Protein AF-A0A0E3P122-F1 (afdb_monomer)

Solvent-accessible surface area (backbone atoms only — not comparable to full-atom values): 7208 Å² total; per-residue (Å²): 111,74,73,47,75,48,73,32,89,84,49,54,57,44,76,26,50,63,61,95,61,73,54,90,91,73,24,32,25,78,45,77,47,75,40,33,33,25,43,38,34,28,22,38,43,40,33,53,64,12,32,39,36,41,38,32,27,72,52,10,34,40,35,33,30,39,24,64,80,61,54,65,33,40,33,32,44,35,36,39,70,64,14,35,41,38,36,72,42,49,23,42,29,46,32,58,43,57,67,41,83,82,46,75,49,40,43,30,75,46,29,45,36,36,35,28,46,82,32,77,73,26,54,89,56,70,61,49,75,42,78,41,86,58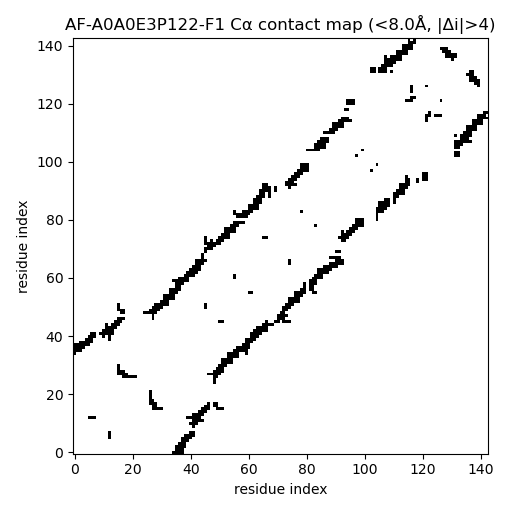,69,9,33,42,35,53,40,80,132

Secondary structure (DSSP, 8-state):
--S-EEEEEEEEEEEE---SSSSTTS---EEEEEEES-EEEEEEEE-TT-EEEEEEETT-EEES-BSTT--S-EEEEEE-TT-EEE--S-EEESEEEES-TT-TTEE-TT-EEEEETTSGGGGGGTT--EE-TTS-EEEEEP-

Mean predicted aligned error: 4.27 Å

Radius of gyration: 14.61 Å; Cα contacts (8 Å, |Δi|>4): 404; chains: 1; bounding box: 36×32×42 Å

Organism: NCBI:txid1434120

Structure (mmCIF, N/CA/C/O backbone):
data_AF-A0A0E3P122-F1
#
_entry.id   AF-A0A0E3P122-F1
#
loop_
_atom_site.group_PDB
_atom_site.id
_atom_site.type_symbol
_atom_site.label_atom_id
_atom_site.label_alt_id
_atom_site.label_comp_id
_atom_site.label_asym_id
_atom_site.label_entity_id
_atom_site.label_seq_id
_atom_site.pdbx_PDB_ins_code
_atom_site.Cartn_x
_atom_site.Cartn_y
_atom_site.Cartn_z
_atom_site.occupancy
_atom_site.B_iso_or_equiv
_atom_site.auth_seq_id
_atom_site.auth_comp_id
_atom_site.auth_asym_id
_atom_site.auth_atom_id
_atom_site.pdbx_PDB_model_num
ATOM 1 N N . MET A 1 1 ? -14.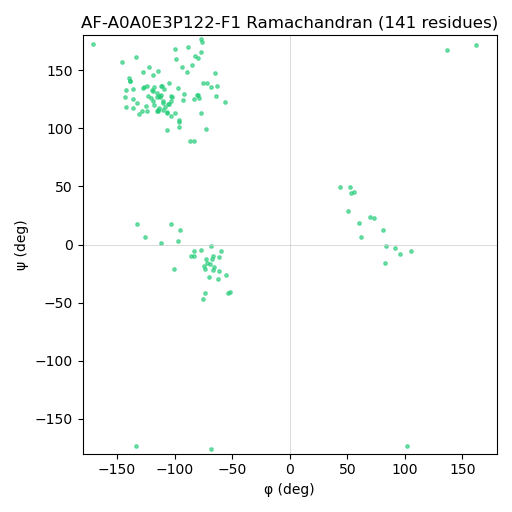131 -0.627 -12.842 1.00 52.44 1 MET A N 1
ATOM 2 C CA . MET A 1 1 ? -15.076 -1.766 -12.796 1.00 52.44 1 MET A CA 1
ATOM 3 C C . MET A 1 1 ? -16.024 -1.465 -11.637 1.00 52.44 1 MET A C 1
ATOM 5 O O . MET A 1 1 ? -15.801 -0.438 -11.011 1.00 52.44 1 MET A O 1
ATOM 9 N N . ASN A 1 2 ? -17.147 -2.160 -11.473 1.00 56.84 2 ASN A N 1
ATOM 10 C CA . ASN A 1 2 ? -18.028 -1.879 -10.336 1.00 56.84 2 ASN A CA 1
ATOM 11 C C . ASN A 1 2 ? -18.600 -3.209 -9.839 1.00 56.84 2 ASN A C 1
ATOM 13 O O . ASN A 1 2 ? -19.260 -3.905 -10.622 1.00 56.84 2 ASN A O 1
ATOM 17 N N . GLY A 1 3 ? -18.310 -3.570 -8.589 1.00 65.31 3 GLY A N 1
ATOM 18 C CA . GLY A 1 3 ? -18.785 -4.794 -7.948 1.00 65.31 3 GLY A CA 1
ATOM 19 C C . GLY A 1 3 ? -18.125 -6.088 -8.437 1.00 65.31 3 GLY A C 1
ATOM 20 O O . GLY A 1 3 ? -18.761 -7.143 -8.357 1.00 65.31 3 GLY A O 1
ATOM 21 N N . ALA A 1 4 ? -16.914 -6.040 -9.006 1.00 78.50 4 ALA A N 1
ATOM 22 C CA . ALA A 1 4 ? -16.198 -7.245 -9.424 1.00 78.50 4 ALA A CA 1
ATOM 23 C C . ALA A 1 4 ? -15.234 -7.780 -8.343 1.00 78.50 4 ALA A C 1
ATOM 25 O O . ALA A 1 4 ? -14.743 -7.077 -7.461 1.00 78.50 4 ALA A O 1
ATOM 26 N N . GLU A 1 5 ? -15.002 -9.093 -8.403 1.00 85.50 5 GLU A N 1
ATOM 27 C CA . GLU A 1 5 ? -13.991 -9.788 -7.611 1.00 85.50 5 GLU A CA 1
ATOM 28 C C . GLU A 1 5 ? -12.878 -10.240 -8.560 1.00 85.50 5 GLU A C 1
ATOM 30 O O . GLU A 1 5 ? -13.099 -11.050 -9.468 1.00 85.50 5 GLU A O 1
ATOM 35 N N . LEU A 1 6 ? -11.678 -9.697 -8.368 1.00 84.00 6 LEU A N 1
ATOM 36 C CA . LEU A 1 6 ? -10.492 -10.015 -9.144 1.00 84.00 6 LEU A CA 1
ATOM 37 C C . LEU A 1 6 ? -9.535 -10.861 -8.306 1.00 84.00 6 LEU A C 1
ATOM 39 O O . LEU A 1 6 ? -8.727 -10.357 -7.528 1.00 84.00 6 LEU A O 1
ATOM 43 N N . ASN A 1 7 ? -9.605 -12.170 -8.535 1.00 82.56 7 ASN A N 1
ATOM 44 C CA . ASN A 1 7 ? -8.719 -13.149 -7.923 1.00 82.56 7 ASN A CA 1
ATOM 45 C C . ASN A 1 7 ? -7.550 -13.492 -8.849 1.00 82.56 7 ASN A C 1
ATOM 47 O O . ASN A 1 7 ? -7.708 -14.256 -9.808 1.00 82.56 7 ASN A O 1
ATOM 51 N N . ALA A 1 8 ? -6.355 -12.981 -8.547 1.00 82.50 8 ALA A N 1
ATOM 52 C CA . ALA A 1 8 ? -5.152 -13.363 -9.269 1.00 82.50 8 ALA A CA 1
ATOM 53 C C . ALA A 1 8 ? -4.725 -14.787 -8.885 1.00 82.50 8 ALA A C 1
ATOM 55 O O . ALA A 1 8 ? -4.063 -15.011 -7.877 1.00 82.50 8 ALA A O 1
ATOM 56 N N . THR A 1 9 ? -5.062 -15.779 -9.716 1.00 79.19 9 THR A N 1
ATOM 57 C CA . THR A 1 9 ? -4.653 -17.182 -9.484 1.00 79.19 9 THR A CA 1
ATOM 58 C C . THR A 1 9 ? -3.129 -17.359 -9.480 1.00 79.19 9 THR A C 1
ATOM 60 O O . THR A 1 9 ? -2.616 -18.311 -8.900 1.00 79.19 9 THR A O 1
ATOM 63 N N . SER A 1 10 ? -2.399 -16.437 -10.113 1.00 84.81 10 SER A N 1
ATOM 64 C CA . SER A 1 10 ? -0.936 -16.354 -10.071 1.00 84.81 10 SER A CA 1
ATOM 65 C C . SER A 1 10 ? -0.382 -15.943 -8.702 1.00 84.81 10 SER A C 1
ATOM 67 O O . SER A 1 10 ? 0.816 -16.085 -8.488 1.00 84.81 10 SER A O 1
ATOM 69 N N . GLY A 1 11 ? -1.214 -15.385 -7.818 1.00 86.19 11 GLY A N 1
ATOM 70 C CA . GLY A 1 11 ? -0.795 -14.670 -6.614 1.00 86.19 11 GLY A CA 1
ATOM 71 C C . GLY A 1 11 ? -0.420 -13.206 -6.866 1.00 86.19 11 GLY A C 1
ATOM 72 O O . GLY A 1 11 ? -0.419 -12.427 -5.927 1.00 86.19 11 GLY A O 1
ATOM 73 N N . ILE A 1 12 ? -0.179 -12.797 -8.118 1.00 89.12 12 ILE A N 1
ATOM 74 C CA . ILE A 1 12 ? 0.197 -11.420 -8.477 1.00 89.12 12 ILE A CA 1
ATOM 75 C C . ILE A 1 12 ? -0.977 -10.719 -9.149 1.00 89.12 12 ILE A C 1
ATOM 77 O O . ILE A 1 12 ? -1.353 -11.075 -10.269 1.00 89.12 12 ILE A O 1
ATOM 81 N N . LEU A 1 13 ? -1.517 -9.703 -8.481 1.00 89.69 13 LEU A N 1
ATOM 82 C CA . LEU A 1 13 ? -2.590 -8.860 -9.000 1.00 89.69 13 LEU A CA 1
ATOM 83 C C . LEU A 1 13 ? -2.069 -7.880 -10.051 1.00 89.69 13 LEU A C 1
ATOM 85 O O . LEU A 1 13 ? -2.667 -7.726 -11.116 1.00 89.69 13 LEU A O 1
ATOM 89 N N . LEU A 1 14 ? -0.954 -7.215 -9.746 1.00 88.44 14 LEU A N 1
ATOM 90 C CA . LEU A 1 14 ? -0.364 -6.197 -10.601 1.00 88.44 14 LEU A CA 1
ATOM 91 C C . LEU A 1 14 ? 1.161 -6.291 -10.568 1.00 88.44 14 LEU A C 1
ATOM 93 O O . LEU A 1 14 ? 1.773 -6.370 -9.506 1.00 88.44 14 LEU A O 1
ATOM 97 N N . SER A 1 15 ? 1.780 -6.251 -11.745 1.00 89.69 15 SER A N 1
ATOM 98 C CA . SER A 1 15 ? 3.231 -6.205 -11.889 1.00 89.69 15 SER A CA 1
ATOM 99 C C . SER A 1 15 ? 3.617 -5.129 -12.892 1.00 89.69 15 SER A C 1
ATOM 101 O O . SER A 1 15 ? 3.173 -5.171 -14.041 1.00 89.69 15 SER A O 1
ATOM 103 N N . ALA A 1 16 ? 4.434 -4.168 -12.462 1.00 87.56 16 ALA A N 1
ATOM 104 C CA . ALA A 1 16 ? 5.109 -3.240 -13.359 1.00 87.56 16 ALA A CA 1
ATOM 105 C C . ALA A 1 16 ? 6.583 -3.636 -13.478 1.00 87.56 16 ALA A C 1
ATOM 107 O O . ALA A 1 16 ? 7.304 -3.704 -12.481 1.00 87.56 16 ALA A O 1
ATOM 108 N N . SER A 1 17 ? 7.005 -3.927 -14.706 1.00 85.38 17 SER A N 1
ATOM 109 C CA . SER A 1 17 ? 8.371 -4.333 -15.021 1.00 85.38 17 SER A CA 1
ATOM 110 C C . SER A 1 17 ? 8.810 -3.806 -16.381 1.00 85.38 17 SER A C 1
ATOM 112 O O . SER A 1 17 ? 7.988 -3.512 -17.254 1.00 85.38 17 SER A O 1
ATOM 114 N N . ALA A 1 18 ? 10.119 -3.693 -16.552 1.00 82.81 18 ALA A N 1
ATOM 115 C CA . ALA A 1 18 ? 10.760 -3.438 -17.820 1.00 82.81 18 ALA A CA 1
ATOM 116 C C . ALA A 1 18 ? 10.781 -4.697 -18.699 1.00 82.81 18 ALA A C 1
ATOM 118 O O . ALA A 1 18 ? 11.079 -5.801 -18.244 1.00 82.81 18 ALA A O 1
ATOM 119 N N . ASP A 1 19 ? 10.531 -4.518 -19.995 1.00 79.56 19 ASP A N 1
ATOM 120 C CA . ASP A 1 19 ? 10.637 -5.574 -21.014 1.00 79.56 19 ASP A CA 1
ATOM 121 C C . ASP A 1 19 ? 11.405 -5.028 -22.236 1.00 79.56 19 ASP A C 1
ATOM 123 O O . ASP A 1 19 ? 11.933 -3.919 -22.233 1.00 79.56 19 ASP A O 1
ATOM 127 N N . ARG A 1 20 ? 11.483 -5.792 -23.322 1.00 80.44 20 ARG A N 1
ATOM 128 C CA . ARG A 1 20 ? 12.257 -5.539 -24.546 1.00 80.44 20 ARG A CA 1
ATOM 129 C C . ARG A 1 20 ? 11.921 -4.253 -25.312 1.00 80.44 20 ARG A C 1
ATOM 131 O O . ARG A 1 20 ? 12.534 -4.005 -26.349 1.00 80.44 20 ARG A O 1
ATOM 138 N N . TRP A 1 21 ? 10.901 -3.509 -24.898 1.00 76.25 21 TRP A N 1
ATOM 139 C CA . TRP A 1 21 ? 10.386 -2.354 -25.626 1.00 76.25 21 TRP A CA 1
ATOM 140 C C . TRP A 1 21 ? 10.867 -1.057 -24.974 1.00 76.25 21 TRP A C 1
ATOM 142 O O . TRP A 1 21 ? 10.601 -0.827 -23.802 1.00 76.25 21 TRP A O 1
ATOM 152 N N . GLY A 1 22 ? 11.533 -0.200 -25.751 1.00 75.50 22 GLY A N 1
ATOM 153 C CA . GLY A 1 22 ? 12.092 1.072 -25.281 1.00 75.50 22 GLY A CA 1
ATOM 154 C C . GLY A 1 22 ? 13.602 1.020 -25.041 1.00 75.50 22 GLY A C 1
ATOM 155 O O . GLY A 1 22 ? 14.267 0.039 -25.379 1.00 75.50 22 GLY A O 1
ATOM 156 N N . ASP A 1 23 ? 14.139 2.100 -24.477 1.00 76.94 23 ASP A N 1
ATOM 157 C CA . ASP A 1 23 ? 15.563 2.217 -24.168 1.00 76.94 23 ASP A CA 1
ATOM 158 C C . ASP A 1 23 ? 15.889 1.490 -22.862 1.00 76.94 23 ASP A C 1
ATOM 160 O O . ASP A 1 23 ? 15.253 1.719 -21.831 1.00 76.94 23 ASP A O 1
ATOM 164 N N . THR A 1 24 ? 16.900 0.619 -22.890 1.00 79.69 24 THR A N 1
ATOM 165 C CA . THR A 1 24 ? 17.356 -0.108 -21.698 1.00 79.69 24 THR A CA 1
ATOM 166 C C . THR A 1 24 ? 17.719 0.868 -20.581 1.00 79.69 24 THR A C 1
ATOM 168 O O . THR A 1 24 ? 18.582 1.726 -20.758 1.00 79.69 24 THR A O 1
ATOM 171 N N . GLY A 1 25 ? 17.074 0.709 -19.424 1.00 75.38 25 GLY A N 1
ATOM 172 C CA . GLY A 1 25 ? 17.255 1.582 -18.260 1.00 75.38 25 GLY A CA 1
ATOM 173 C C . GLY A 1 25 ? 16.219 2.705 -18.143 1.00 75.38 25 GLY A C 1
ATOM 174 O O . GLY A 1 25 ? 16.164 3.345 -17.100 1.00 75.38 25 GLY A O 1
ATOM 175 N N . SER A 1 26 ? 15.374 2.898 -19.161 1.00 79.44 26 SER A N 1
ATOM 176 C CA . SER A 1 26 ? 14.249 3.852 -19.170 1.00 79.44 26 SER A CA 1
ATOM 177 C C . SER A 1 26 ? 12.952 3.214 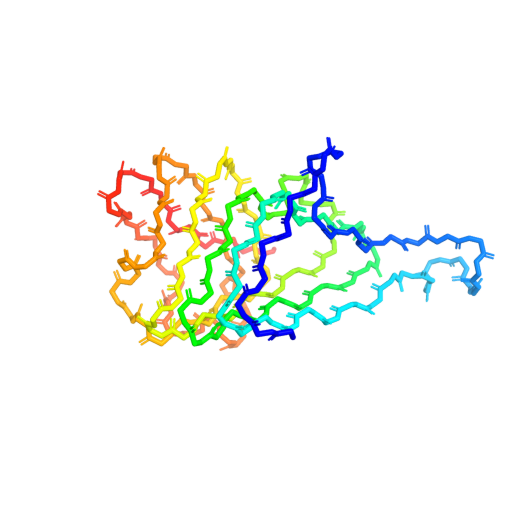-19.688 1.00 79.44 26 SER A C 1
ATOM 179 O O . SER A 1 26 ? 12.023 3.907 -20.097 1.00 79.44 26 SER A O 1
ATOM 181 N N . ASN A 1 27 ? 12.900 1.884 -19.707 1.00 83.38 27 ASN A N 1
ATOM 182 C CA . ASN A 1 27 ? 11.821 1.057 -20.242 1.00 83.38 27 ASN A CA 1
ATOM 183 C C . ASN A 1 27 ? 10.923 0.448 -19.152 1.00 83.38 27 ASN A C 1
ATOM 185 O O . ASN A 1 27 ? 10.217 -0.521 -19.422 1.00 83.38 27 ASN A O 1
ATOM 189 N N . GLY A 1 28 ? 10.970 0.981 -17.929 1.00 86.50 28 GLY A N 1
ATOM 190 C CA . GLY A 1 28 ? 10.108 0.533 -16.840 1.00 86.50 28 GLY A CA 1
ATOM 191 C C . GLY A 1 28 ? 8.632 0.819 -17.106 1.00 86.50 28 GLY A C 1
ATOM 192 O O . GLY A 1 28 ? 8.268 1.801 -17.760 1.00 86.50 28 GLY A O 1
ATOM 193 N N . GLY A 1 29 ? 7.773 -0.056 -16.594 1.00 88.19 29 GLY A N 1
ATOM 194 C CA . GLY A 1 29 ? 6.330 0.105 -16.688 1.00 88.19 29 GLY A CA 1
ATOM 195 C C . GLY A 1 29 ? 5.842 1.235 -15.784 1.00 88.19 29 GLY A C 1
ATOM 196 O O . GLY A 1 29 ? 6.283 1.364 -14.645 1.00 88.19 29 GLY A O 1
ATOM 197 N N . ILE A 1 30 ? 4.901 2.037 -16.276 1.00 91.81 30 ILE A N 1
ATOM 198 C CA . ILE A 1 30 ? 4.160 3.009 -15.465 1.00 91.81 30 ILE A CA 1
ATOM 199 C C . ILE A 1 30 ? 2.705 2.561 -15.465 1.00 91.81 30 ILE A C 1
ATOM 201 O O . ILE A 1 30 ? 2.072 2.539 -16.523 1.00 91.81 30 ILE A O 1
ATOM 205 N N . VAL A 1 31 ? 2.183 2.180 -14.301 1.00 93.94 31 VAL A N 1
ATOM 206 C CA . VAL A 1 31 ? 0.816 1.660 -14.181 1.00 93.94 31 VAL A CA 1
ATOM 207 C C . VAL A 1 31 ? 0.021 2.430 -13.137 1.00 93.94 31 VAL A C 1
ATOM 209 O O . VAL A 1 31 ? 0.489 2.663 -12.026 1.00 93.94 31 VAL A O 1
ATOM 212 N N . THR A 1 32 ? -1.222 2.766 -13.478 1.00 96.12 32 THR A N 1
ATOM 213 C CA . THR A 1 32 ? -2.226 3.254 -12.530 1.00 96.12 32 THR A CA 1
ATOM 214 C C . THR A 1 32 ? -3.393 2.275 -12.494 1.00 96.12 32 THR A C 1
ATOM 216 O O . THR A 1 32 ? -4.030 2.032 -13.518 1.00 96.12 32 THR A O 1
ATOM 219 N N . LEU A 1 33 ? -3.665 1.718 -11.316 1.00 95.62 33 LEU A N 1
ATOM 220 C CA . LEU A 1 33 ? -4.835 0.900 -11.025 1.00 95.62 33 LEU A CA 1
ATOM 221 C C . LEU A 1 33 ? -5.800 1.716 -10.164 1.00 95.62 33 LEU A C 1
ATOM 223 O O . LEU A 1 33 ? -5.491 2.026 -9.017 1.00 95.62 33 LEU A O 1
ATOM 227 N N . THR A 1 34 ? -6.970 2.032 -10.714 1.00 96.75 34 THR A N 1
ATOM 228 C CA . THR A 1 34 ? -8.087 2.625 -9.969 1.00 96.75 34 THR A CA 1
ATOM 229 C C . THR A 1 34 ? -9.196 1.591 -9.853 1.00 96.75 34 THR A C 1
ATOM 231 O O . THR A 1 34 ? -9.673 1.076 -10.870 1.00 96.75 34 THR A O 1
ATOM 234 N N . ALA A 1 35 ? -9.576 1.275 -8.621 1.00 95.31 35 ALA A N 1
ATOM 235 C CA . ALA A 1 35 ? -10.594 0.292 -8.295 1.00 95.31 35 ALA A CA 1
ATOM 236 C C . ALA A 1 35 ? -11.683 0.928 -7.425 1.00 95.31 35 ALA A C 1
ATOM 238 O O . ALA A 1 35 ? -11.387 1.702 -6.516 1.00 95.31 35 ALA A O 1
ATOM 239 N N . GLU A 1 36 ? -12.935 0.612 -7.746 1.00 96.25 36 GLU A N 1
ATOM 240 C CA . GLU A 1 36 ? -14.133 1.191 -7.145 1.00 96.25 36 GLU A CA 1
ATOM 241 C C . GLU A 1 36 ? -15.126 0.063 -6.857 1.00 96.25 36 GLU A C 1
ATOM 243 O O . GLU A 1 36 ? -15.567 -0.591 -7.800 1.00 96.25 36 GLU A O 1
ATOM 248 N N . ASP A 1 37 ? -15.467 -0.160 -5.583 1.00 95.81 37 ASP A N 1
ATOM 249 C CA . ASP A 1 37 ? -16.322 -1.279 -5.146 1.00 95.81 37 ASP A CA 1
ATOM 250 C C . ASP A 1 37 ? -15.816 -2.650 -5.645 1.00 95.81 37 ASP A C 1
ATOM 252 O O . ASP A 1 37 ? -16.568 -3.469 -6.173 1.00 95.81 37 ASP A O 1
ATOM 256 N N . GLU A 1 38 ? -14.504 -2.889 -5.544 1.00 94.38 38 GLU A N 1
ATOM 257 C CA . GLU A 1 38 ? -13.871 -4.131 -6.004 1.00 94.38 38 GLU A CA 1
ATOM 258 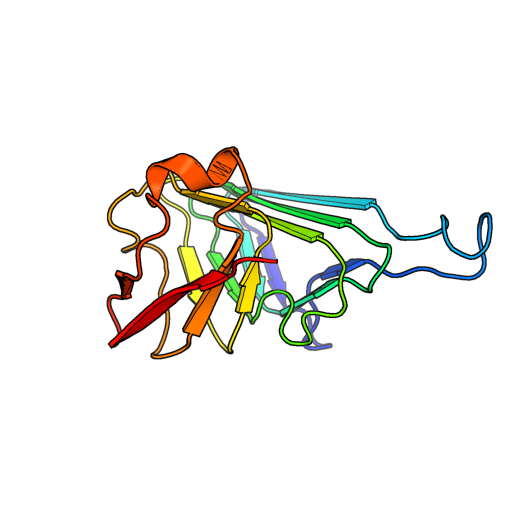C C . GLU A 1 38 ? -13.290 -4.956 -4.848 1.00 94.38 38 GLU A C 1
ATOM 260 O O . GLU A 1 38 ? -12.787 -4.424 -3.857 1.00 94.38 38 GLU A O 1
ATOM 265 N N . LEU A 1 39 ? -13.277 -6.279 -5.010 1.00 96.31 39 LEU A N 1
ATOM 266 C CA . LEU A 1 39 ? -12.493 -7.191 -4.176 1.00 96.31 39 LEU A CA 1
ATOM 267 C C . LEU A 1 39 ? -11.262 -7.642 -4.964 1.00 96.31 39 LEU A C 1
ATOM 269 O O . LEU A 1 39 ? -11.377 -8.360 -5.953 1.00 96.31 39 LEU A O 1
ATOM 273 N N . LEU A 1 40 ? -10.083 -7.196 -4.548 1.00 97.00 40 LEU A N 1
ATOM 274 C CA . LEU A 1 40 ? -8.814 -7.442 -5.220 1.00 97.00 40 LEU A CA 1
ATOM 275 C C . LEU A 1 40 ? -7.959 -8.397 -4.388 1.00 97.00 40 LEU A C 1
ATOM 277 O O . LEU A 1 40 ? -7.625 -8.102 -3.240 1.00 97.00 40 LEU A O 1
ATOM 281 N N . ASN A 1 41 ? -7.551 -9.518 -4.976 1.00 96.88 41 ASN A N 1
ATOM 282 C CA . ASN A 1 41 ? -6.726 -10.517 -4.304 1.00 96.88 41 ASN A CA 1
ATOM 283 C C . ASN A 1 41 ? -5.454 -10.787 -5.106 1.00 96.88 41 ASN A C 1
ATOM 285 O O . ASN A 1 41 ? -5.510 -11.266 -6.242 1.00 96.88 41 ASN A O 1
ATOM 289 N N . GLY A 1 42 ? -4.313 -10.510 -4.481 1.00 96.88 42 GLY A N 1
ATOM 290 C CA . GLY A 1 42 ? -2.981 -10.738 -5.019 1.00 96.88 42 GLY A CA 1
ATOM 291 C C . GLY A 1 42 ? -2.043 -9.564 -4.765 1.00 96.88 42 GLY A C 1
ATOM 292 O O . GLY A 1 42 ? -2.455 -8.463 -4.399 1.00 96.88 42 GLY A O 1
ATOM 293 N N . ASP A 1 43 ? -0.765 -9.816 -5.000 1.00 97.75 43 ASP A N 1
ATOM 294 C CA . ASP A 1 43 ? 0.309 -8.901 -4.652 1.00 97.75 43 ASP A CA 1
ATOM 295 C C . ASP A 1 43 ? 0.532 -7.842 -5.732 1.00 97.75 43 ASP A C 1
ATOM 297 O O . ASP A 1 43 ? 0.256 -8.047 -6.923 1.00 97.75 43 ASP A O 1
ATOM 301 N N . VAL A 1 44 ? 1.076 -6.705 -5.307 1.00 97.19 44 VAL A N 1
ATOM 302 C CA . VAL A 1 44 ? 1.498 -5.614 -6.187 1.00 97.19 44 VAL A CA 1
ATOM 303 C C . VAL A 1 44 ? 3.020 -5.584 -6.218 1.00 97.19 44 VAL A C 1
ATOM 305 O O . VAL A 1 44 ? 3.660 -5.356 -5.195 1.00 97.19 44 VAL A O 1
ATOM 308 N N . THR A 1 45 ? 3.612 -5.792 -7.391 1.00 95.50 45 THR A N 1
ATOM 309 C CA . THR A 1 45 ? 5.071 -5.853 -7.577 1.00 95.50 45 THR A CA 1
ATOM 310 C C . THR A 1 45 ? 5.560 -4.758 -8.518 1.00 95.50 45 THR A C 1
ATOM 312 O O . THR A 1 45 ? 4.872 -4.380 -9.471 1.00 95.50 45 THR A O 1
ATOM 315 N N . CYS A 1 46 ? 6.758 -4.242 -8.251 1.00 93.94 46 CYS A N 1
ATOM 316 C CA . CYS A 1 46 ? 7.383 -3.194 -9.045 1.00 93.94 46 CYS A CA 1
ATOM 317 C C . CYS A 1 46 ? 8.890 -3.442 -9.130 1.00 93.94 46 CYS A C 1
ATOM 31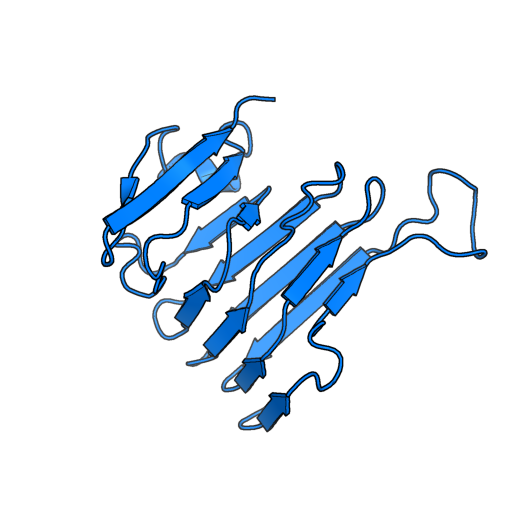9 O O . CYS A 1 46 ? 9.546 -3.606 -8.103 1.00 93.94 46 CYS A O 1
ATOM 321 N N . ASP A 1 47 ? 9.444 -3.473 -10.342 1.00 92.62 47 ASP A N 1
ATOM 322 C CA . ASP A 1 47 ? 10.897 -3.548 -10.515 1.00 92.62 47 ASP A CA 1
ATOM 323 C C . ASP A 1 47 ? 11.586 -2.199 -10.266 1.00 92.62 47 ASP A C 1
ATOM 325 O O . ASP A 1 47 ? 10.941 -1.181 -10.024 1.00 92.62 47 ASP A O 1
ATOM 329 N N . ASN A 1 48 ? 12.915 -2.191 -10.339 1.00 92.50 48 ASN A N 1
ATOM 330 C CA . ASN A 1 48 ? 13.761 -1.068 -9.946 1.00 92.50 48 ASN A CA 1
ATOM 331 C C . ASN A 1 48 ? 13.653 0.198 -10.816 1.00 92.50 48 ASN A C 1
ATOM 333 O O . ASN A 1 48 ? 14.198 1.231 -10.431 1.00 92.50 48 ASN A O 1
ATOM 337 N N . ILE A 1 49 ? 13.012 0.128 -11.986 1.00 90.69 49 ILE A N 1
ATOM 338 C CA . ILE A 1 49 ? 12.860 1.266 -12.909 1.00 90.69 49 ILE A CA 1
ATOM 339 C C . ILE A 1 49 ? 11.401 1.534 -13.292 1.00 90.69 49 ILE A C 1
ATOM 341 O O . ILE A 1 49 ? 11.135 2.385 -14.140 1.00 90.69 49 ILE A O 1
ATOM 345 N N . SER A 1 50 ? 10.461 0.829 -12.666 1.00 94.00 50 SER A N 1
ATOM 346 C CA . SER A 1 50 ? 9.023 0.966 -12.886 1.00 94.00 50 SER A CA 1
ATOM 347 C C . SER A 1 50 ? 8.351 1.814 -11.801 1.00 94.00 50 SER A C 1
ATOM 349 O O . SER A 1 50 ? 8.937 2.125 -10.759 1.00 94.00 50 SER A O 1
ATOM 351 N N . SER A 1 51 ? 7.096 2.196 -12.051 1.00 95.00 51 SER A N 1
ATOM 352 C CA . SER A 1 51 ? 6.235 2.822 -11.049 1.00 95.00 51 SER A CA 1
ATOM 353 C C . SER A 1 51 ? 4.795 2.318 -11.108 1.00 95.00 51 SER A C 1
ATOM 355 O O . SER A 1 51 ? 4.231 2.075 -12.179 1.00 95.00 51 SER A O 1
ATOM 357 N N . VAL A 1 52 ? 4.189 2.184 -9.931 1.00 97.50 52 VAL A N 1
ATOM 358 C CA . VAL A 1 52 ? 2.801 1.758 -9.747 1.00 97.50 52 VAL A CA 1
ATOM 359 C C . VAL A 1 52 ? 2.064 2.759 -8.865 1.00 97.50 52 VAL A C 1
ATOM 361 O O . VAL A 1 52 ? 2.551 3.164 -7.815 1.00 97.50 52 VAL A O 1
ATOM 364 N N . THR A 1 53 ? 0.855 3.135 -9.265 1.00 98.19 53 THR A N 1
ATOM 365 C CA . THR A 1 53 ? -0.104 3.863 -8.428 1.00 98.19 53 THR A CA 1
ATOM 366 C C . THR A 1 53 ? -1.358 3.018 -8.259 1.00 98.19 53 THR A C 1
ATOM 368 O O . THR A 1 53 ? -1.976 2.640 -9.253 1.00 98.19 53 THR A O 1
ATOM 371 N N . VAL A 1 54 ? -1.740 2.730 -7.018 1.00 98.38 54 VAL A N 1
ATOM 372 C CA . VAL A 1 54 ? -2.966 2.007 -6.664 1.00 98.38 54 VAL A CA 1
ATOM 373 C C . VAL A 1 54 ? -3.906 2.960 -5.931 1.00 98.38 54 VAL A C 1
ATOM 375 O O . VAL A 1 54 ? -3.514 3.584 -4.949 1.00 98.38 54 VAL A O 1
ATOM 378 N N . ILE A 1 55 ? -5.142 3.071 -6.411 1.00 98.50 55 ILE A N 1
ATOM 379 C CA . ILE A 1 55 ? -6.189 3.925 -5.845 1.00 98.50 55 ILE A CA 1
ATOM 380 C C . ILE A 1 55 ? -7.392 3.035 -5.527 1.00 98.50 55 ILE A C 1
ATOM 382 O O . ILE A 1 55 ? -7.988 2.464 -6.443 1.00 98.50 55 ILE A O 1
ATOM 386 N N . LEU A 1 56 ? -7.722 2.914 -4.240 1.00 98.50 56 LEU A N 1
ATOM 387 C CA . LEU A 1 56 ? -8.848 2.130 -3.732 1.00 98.50 56 LEU A CA 1
ATOM 388 C C . LEU A 1 56 ? -9.968 3.077 -3.300 1.00 98.50 56 LEU A C 1
ATOM 390 O O . LEU A 1 56 ? -9.756 3.949 -2.455 1.00 98.50 56 LEU A O 1
ATOM 394 N N . GLN A 1 57 ? -11.139 2.915 -3.910 1.00 97.94 57 GLN A N 1
ATOM 395 C CA . GLN A 1 57 ? -12.296 3.779 -3.704 1.00 97.94 57 GLN A CA 1
ATOM 396 C C . GLN A 1 57 ? -13.579 2.975 -3.484 1.00 97.94 57 GLN A C 1
ATOM 398 O O . GLN A 1 57 ? -13.685 1.812 -3.883 1.00 97.94 57 GLN A O 1
ATOM 403 N N . ASN A 1 58 ? -14.588 3.622 -2.911 1.00 96.81 58 ASN A N 1
ATOM 404 C CA . ASN A 1 58 ? -15.964 3.149 -2.806 1.00 96.81 58 ASN A CA 1
ATOM 405 C C . ASN A 1 58 ? -16.071 1.735 -2.208 1.00 96.81 58 ASN A C 1
ATOM 407 O O . ASN A 1 58 ? -16.723 0.871 -2.782 1.00 96.81 58 ASN A O 1
ATOM 411 N N . GLY A 1 59 ? -15.418 1.478 -1.074 1.00 97.06 59 GLY A N 1
ATOM 412 C CA . GLY A 1 59 ? -15.481 0.180 -0.394 1.00 97.06 59 GLY A CA 1
ATOM 413 C C . GLY A 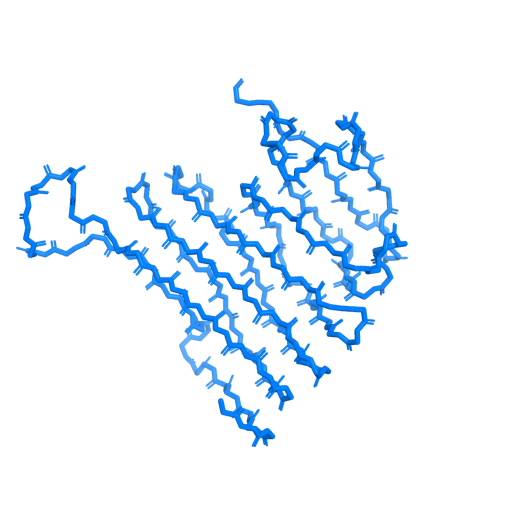1 59 ? -14.565 -0.901 -0.971 1.00 97.06 59 GLY A C 1
ATOM 414 O O . GLY A 1 59 ? -14.706 -2.070 -0.614 1.00 97.06 59 GLY A O 1
ATOM 415 N N . THR A 1 60 ? -13.617 -0.537 -1.840 1.00 98.31 60 THR A N 1
ATOM 416 C CA . THR A 1 60 ? -12.680 -1.499 -2.433 1.00 98.31 60 THR A CA 1
ATOM 417 C C . THR A 1 60 ? -11.803 -2.151 -1.367 1.00 98.31 60 THR A C 1
ATOM 419 O O . THR A 1 60 ? -11.238 -1.475 -0.506 1.00 98.31 60 THR A O 1
ATOM 422 N N . SER A 1 61 ? -11.612 -3.467 -1.460 1.00 98.25 61 SER A N 1
ATOM 423 C CA . SER A 1 61 ? -10.666 -4.198 -0.619 1.00 98.25 61 SER A CA 1
ATOM 424 C C . SER A 1 61 ? -9.514 -4.763 -1.436 1.00 98.25 61 SER A C 1
ATOM 426 O O . SER A 1 61 ? -9.736 -5.494 -2.393 1.00 98.25 61 SER A O 1
ATOM 428 N N . LEU A 1 62 ? -8.282 -4.480 -1.020 1.00 98.62 62 LEU A N 1
ATOM 429 C CA . LEU A 1 62 ? -7.083 -5.163 -1.498 1.00 98.62 62 LEU A CA 1
ATOM 430 C C . LEU A 1 62 ? -6.611 -6.166 -0.447 1.00 98.62 62 LEU A C 1
ATOM 432 O O . LEU A 1 62 ? -6.397 -5.793 0.699 1.00 98.62 62 LEU A O 1
ATOM 436 N N . THR A 1 63 ? -6.403 -7.421 -0.830 1.00 98.62 63 THR A N 1
ATOM 437 C CA . THR A 1 63 ? -5.693 -8.424 -0.030 1.00 98.62 63 THR A CA 1
ATOM 438 C C . THR A 1 63 ? -4.408 -8.823 -0.739 1.00 98.62 63 THR A C 1
ATOM 440 O O . THR A 1 63 ? -4.472 -9.426 -1.810 1.00 98.62 63 THR A O 1
ATOM 443 N N . GLY A 1 64 ? -3.262 -8.518 -0.135 1.00 98.12 64 GLY A N 1
ATOM 444 C CA . GLY A 1 64 ? -1.952 -8.814 -0.714 1.00 98.12 64 GLY A CA 1
ATOM 445 C C . GLY A 1 64 ? -0.822 -8.009 -0.078 1.00 98.12 64 GLY A C 1
ATOM 446 O O . GLY A 1 64 ? -1.063 -7.081 0.705 1.00 98.12 64 GLY A O 1
ATOM 447 N N . VAL A 1 65 ? 0.414 -8.353 -0.435 1.00 98.12 65 VAL A N 1
ATOM 448 C CA . VAL A 1 65 ? 1.607 -7.567 -0.098 1.00 98.12 65 VAL A CA 1
ATOM 449 C C . VAL A 1 65 ? 1.880 -6.537 -1.195 1.00 98.12 65 VAL A C 1
ATOM 451 O O . VAL A 1 65 ? 1.580 -6.756 -2.372 1.00 98.12 65 VAL A O 1
ATOM 454 N N . ILE A 1 66 ? 2.446 -5.388 -0.820 1.00 98.38 66 ILE A N 1
ATOM 455 C CA . ILE A 1 66 ? 2.848 -4.357 -1.778 1.00 98.38 66 ILE A CA 1
ATOM 456 C C . ILE A 1 66 ? 4.366 -4.207 -1.758 1.00 98.38 66 ILE A C 1
ATOM 458 O O . ILE A 1 66 ? 4.945 -3.756 -0.772 1.00 98.38 66 ILE A O 1
ATOM 462 N N . ASN A 1 67 ? 4.990 -4.530 -2.891 1.00 96.94 67 ASN A N 1
ATOM 463 C CA . ASN A 1 67 ? 6.405 -4.313 -3.179 1.00 96.94 67 ASN A CA 1
ATOM 464 C C . ASN A 1 67 ? 7.352 -4.958 -2.151 1.00 96.94 67 ASN A C 1
ATOM 466 O O . ASN A 1 67 ? 8.304 -4.323 -1.706 1.00 96.94 67 ASN A O 1
ATOM 470 N N . GLU A 1 68 ? 7.091 -6.214 -1.777 1.00 96.25 68 GLU A N 1
ATOM 471 C CA . GLU A 1 68 ? 7.849 -6.956 -0.754 1.00 96.25 68 GLU A CA 1
ATOM 472 C C . GLU A 1 68 ? 9.369 -6.944 -0.987 1.00 96.25 68 GLU A C 1
ATOM 474 O O . GLU A 1 68 ? 10.145 -6.743 -0.057 1.00 96.25 68 GLU A O 1
ATOM 479 N N . GLU A 1 69 ? 9.794 -7.092 -2.243 1.00 93.50 69 GLU A N 1
ATOM 480 C CA . GLU A 1 69 ? 11.212 -7.136 -2.621 1.00 93.50 69 GLU A CA 1
ATOM 481 C C . GLU A 1 69 ? 11.918 -5.775 -2.519 1.00 93.50 69 GLU A C 1
ATOM 483 O O . GLU A 1 69 ? 13.147 -5.720 -2.556 1.00 93.50 69 GLU A O 1
ATOM 488 N N . ASN A 1 70 ? 11.161 -4.672 -2.430 1.00 93.19 70 ASN A N 1
ATOM 489 C CA . ASN A 1 70 ? 11.673 -3.301 -2.427 1.00 93.19 70 ASN A CA 1
ATOM 490 C C . ASN A 1 70 ? 12.777 -3.072 -3.478 1.00 93.19 70 ASN A C 1
ATOM 492 O O . ASN A 1 70 ? 13.861 -2.563 -3.180 1.00 93.19 70 ASN A O 1
ATOM 496 N N . ALA A 1 71 ? 12.521 -3.475 -4.724 1.00 88.50 71 ALA A N 1
ATOM 497 C CA . ALA A 1 71 ? 13.556 -3.569 -5.752 1.00 88.50 71 ALA A CA 1
ATOM 498 C C . ALA A 1 71 ? 14.126 -2.208 -6.211 1.00 88.50 71 ALA A C 1
ATOM 500 O O . ALA A 1 71 ? 15.020 -2.181 -7.047 1.00 88.50 71 ALA A O 1
ATOM 501 N N . GLY A 1 72 ? 13.644 -1.079 -5.685 1.00 80.56 72 GLY A N 1
ATOM 502 C CA . GLY A 1 72 ? 14.077 0.279 -6.043 1.00 80.56 72 GLY A CA 1
ATOM 503 C C . GLY A 1 72 ? 13.081 1.058 -6.909 1.00 80.56 72 GLY A C 1
ATOM 504 O O . GLY A 1 72 ? 13.291 2.246 -7.141 1.00 80.56 72 GLY A O 1
ATOM 505 N N . GLY A 1 73 ? 11.996 0.415 -7.354 1.00 87.56 73 GLY A N 1
ATOM 506 C CA . GLY A 1 73 ? 10.861 1.077 -8.000 1.00 87.56 73 GLY A CA 1
ATOM 507 C C . GLY A 1 73 ? 9.968 1.804 -7.007 1.00 87.56 73 GLY A C 1
ATOM 508 O O . GLY A 1 73 ? 10.149 1.704 -5.792 1.00 87.56 73 GLY A O 1
ATOM 509 N N . SER A 1 74 ? 8.973 2.526 -7.517 1.00 92.06 74 SER A N 1
ATOM 510 C CA . SER A 1 74 ? 8.039 3.276 -6.676 1.00 92.06 74 SER A CA 1
ATOM 511 C C . SER A 1 74 ? 6.632 2.694 -6.724 1.00 92.06 74 SER A C 1
ATOM 513 O O . SER A 1 74 ? 6.045 2.518 -7.790 1.00 92.06 74 SER A O 1
ATOM 515 N N . VAL A 1 75 ? 6.056 2.440 -5.548 1.00 97.50 75 VAL A N 1
ATOM 516 C CA . VAL A 1 75 ? 4.632 2.113 -5.421 1.00 97.50 75 VAL A CA 1
ATOM 517 C C . VAL A 1 75 ? 3.949 3.132 -4.520 1.00 97.50 75 VAL A C 1
ATOM 519 O O . VAL A 1 75 ? 4.402 3.382 -3.402 1.00 97.50 75 VAL A O 1
ATOM 522 N N . ALA A 1 76 ? 2.881 3.741 -5.025 1.00 98.19 76 ALA A N 1
ATOM 523 C CA . ALA A 1 76 ? 2.015 4.659 -4.298 1.00 98.19 76 ALA A CA 1
ATOM 524 C C . ALA A 1 76 ? 0.657 4.000 -4.040 1.00 98.19 76 ALA A C 1
ATOM 526 O O . ALA A 1 76 ? 0.072 3.428 -4.962 1.00 98.19 76 ALA A O 1
ATOM 527 N N . LEU A 1 77 ? 0.154 4.109 -2.811 1.00 98.75 77 LEU A N 1
ATOM 528 C CA . LEU A 1 77 ? -1.174 3.643 -2.423 1.00 98.75 77 LEU A CA 1
ATOM 529 C C . LEU A 1 77 ? -2.017 4.821 -1.928 1.00 98.75 77 LEU A C 1
ATOM 531 O O . LEU A 1 77 ? -1.571 5.620 -1.106 1.00 98.75 77 LEU A O 1
ATOM 535 N N . THR A 1 78 ? -3.243 4.921 -2.432 1.00 98.75 78 THR A N 1
ATOM 536 C CA . THR A 1 78 ? -4.275 5.835 -1.935 1.00 98.75 78 THR A CA 1
ATOM 537 C C . THR A 1 78 ? -5.510 5.039 -1.538 1.00 98.75 78 THR A C 1
ATOM 539 O O . THR A 1 78 ? -6.014 4.264 -2.353 1.00 98.75 78 THR A O 1
ATOM 542 N N . LEU A 1 79 ? -5.997 5.245 -0.314 1.00 98.69 79 LEU A N 1
ATOM 543 C CA . LEU A 1 79 ? -7.255 4.688 0.175 1.00 98.69 79 LEU A CA 1
ATOM 544 C C . LEU A 1 79 ? -8.224 5.814 0.527 1.00 98.69 79 LEU A C 1
ATOM 546 O O . LEU A 1 79 ? -7.846 6.785 1.186 1.00 98.69 79 LEU A O 1
ATOM 550 N N . ASP A 1 80 ? -9.481 5.659 0.121 1.00 98.56 80 ASP A N 1
ATOM 551 C CA . ASP A 1 80 ? -10.564 6.374 0.788 1.00 98.56 80 ASP A CA 1
ATOM 552 C C . ASP A 1 80 ? -10.924 5.715 2.130 1.00 98.56 80 ASP A C 1
ATOM 554 O O . ASP A 1 80 ? -10.557 4.572 2.418 1.00 98.56 80 ASP A O 1
ATOM 558 N N . SER A 1 81 ? -11.687 6.436 2.952 1.00 98.31 81 SER A N 1
ATOM 559 C CA . SER A 1 81 ? -12.048 5.989 4.309 1.00 98.31 81 SER A CA 1
ATOM 560 C C . SER A 1 81 ? -12.960 4.753 4.352 1.00 98.31 81 SER A C 1
ATOM 562 O O . SER A 1 81 ? -13.197 4.196 5.424 1.00 98.31 81 SER A O 1
ATOM 564 N N . THR A 1 82 ? -13.499 4.323 3.207 1.00 98.31 82 THR A N 1
ATOM 565 C CA . THR A 1 82 ? -14.384 3.152 3.095 1.00 98.31 82 THR A CA 1
ATOM 566 C C . THR A 1 82 ? -13.666 1.906 2.588 1.00 98.31 82 THR A C 1
ATOM 568 O O . THR A 1 82 ? -14.146 0.791 2.789 1.00 98.31 82 THR A O 1
ATOM 571 N N . SER A 1 83 ? -12.528 2.092 1.927 1.00 98.69 83 SER A N 1
ATOM 572 C CA . SER A 1 83 ? -11.715 1.039 1.333 1.00 98.69 83 SER A CA 1
ATOM 573 C C . SER A 1 83 ? -10.823 0.387 2.383 1.00 98.69 83 SER A C 1
ATOM 575 O O . SER A 1 83 ? -10.637 0.919 3.469 1.00 98.69 83 SER A O 1
ATOM 577 N N . THR A 1 84 ? -10.294 -0.802 2.105 1.00 98.75 84 THR A N 1
ATOM 578 C CA . THR A 1 84 ? -9.497 -1.576 3.071 1.00 98.75 84 THR A CA 1
ATOM 579 C C . THR A 1 84 ? -8.294 -2.216 2.402 1.00 98.75 84 THR A C 1
ATOM 581 O O . THR A 1 84 ? -8.415 -2.794 1.322 1.00 98.75 84 THR A O 1
ATOM 584 N N . TRP A 1 85 ? -7.158 -2.229 3.094 1.00 98.81 85 TRP A N 1
ATOM 585 C CA . TRP A 1 85 ? -6.018 -3.061 2.721 1.00 98.81 85 TRP A CA 1
ATOM 586 C C . TRP A 1 85 ? -5.765 -4.136 3.778 1.00 98.81 85 TRP A C 1
ATOM 588 O O . TRP A 1 85 ? -5.482 -3.844 4.935 1.00 98.81 85 TRP A O 1
ATOM 598 N N . ASN A 1 86 ? -5.899 -5.395 3.375 1.00 98.69 86 ASN A N 1
ATOM 599 C CA . ASN A 1 86 ? -5.584 -6.576 4.160 1.00 98.69 86 ASN A CA 1
ATOM 600 C C . ASN A 1 86 ? -4.175 -7.068 3.810 1.00 98.69 86 ASN A C 1
ATOM 602 O O . ASN A 1 86 ? -3.954 -7.693 2.770 1.00 98.69 86 ASN A O 1
ATOM 606 N N . VAL A 1 87 ? -3.223 -6.749 4.681 1.00 98.69 87 VAL A N 1
ATOM 607 C CA . VAL A 1 87 ? -1.787 -6.928 4.461 1.00 98.69 87 VAL A CA 1
ATOM 608 C C . VAL A 1 87 ? -1.396 -8.378 4.715 1.00 98.69 87 VAL A C 1
ATOM 610 O O . VAL A 1 87 ? -1.696 -8.931 5.772 1.00 98.69 87 VAL A O 1
ATOM 613 N N . THR A 1 88 ? -0.704 -9.003 3.766 1.00 98.56 88 THR A N 1
ATOM 614 C CA . THR A 1 88 ? -0.288 -10.417 3.867 1.00 98.56 88 THR A CA 1
ATOM 615 C C . THR A 1 88 ? 1.221 -10.610 4.013 1.00 98.56 88 THR A C 1
ATOM 617 O O . THR A 1 88 ? 1.682 -11.747 4.093 1.00 98.56 88 THR A O 1
ATOM 620 N N . GLY A 1 89 ? 1.993 -9.522 4.055 1.00 98.50 89 GLY A N 1
ATOM 621 C CA . GLY A 1 89 ? 3.452 -9.551 4.124 1.00 98.50 89 GLY A CA 1
ATOM 622 C C . GLY A 1 89 ? 4.059 -8.172 4.375 1.00 98.50 89 GLY A C 1
ATOM 623 O O . GLY A 1 89 ? 3.368 -7.149 4.347 1.00 98.50 89 GLY A O 1
ATOM 624 N N . THR A 1 90 ? 5.372 -8.136 4.609 1.00 98.56 90 THR A N 1
ATOM 625 C CA . THR A 1 90 ? 6.100 -6.871 4.776 1.00 98.56 90 THR A CA 1
ATOM 626 C C . THR A 1 90 ? 6.051 -6.068 3.481 1.00 98.56 90 THR A C 1
ATOM 628 O O . THR A 1 90 ? 6.398 -6.582 2.424 1.00 98.56 90 THR A O 1
ATOM 631 N N . SER A 1 91 ? 5.627 -4.808 3.559 1.00 98.56 91 SER A N 1
ATOM 632 C CA . SER A 1 91 ? 5.348 -3.985 2.375 1.00 98.56 91 SER A CA 1
ATOM 633 C C . SER A 1 91 ? 6.166 -2.696 2.347 1.00 98.56 91 SER A C 1
ATOM 635 O O . SER A 1 91 ? 6.505 -2.154 3.398 1.00 98.56 91 SER A O 1
ATOM 637 N N . TYR A 1 92 ? 6.437 -2.178 1.148 1.00 98.31 92 TYR A N 1
ATOM 638 C CA . TYR A 1 92 ? 7.251 -0.980 0.929 1.00 98.31 92 TYR A CA 1
ATOM 639 C C . TYR A 1 92 ? 6.549 0.007 -0.007 1.00 98.31 92 TYR A C 1
ATOM 641 O O . TYR A 1 92 ? 6.405 -0.234 -1.206 1.00 98.31 92 TYR A O 1
ATOM 649 N N . LEU A 1 93 ? 6.146 1.153 0.536 1.00 98.06 93 LEU A N 1
ATOM 650 C CA . LEU A 1 93 ? 5.470 2.221 -0.192 1.00 98.06 93 LEU A CA 1
ATOM 651 C C . LEU A 1 93 ? 6.373 3.446 -0.325 1.00 98.06 93 LEU A C 1
ATOM 653 O O . LEU A 1 93 ? 6.991 3.909 0.631 1.00 98.06 93 LEU A O 1
ATOM 657 N N . LYS A 1 94 ? 6.386 4.036 -1.520 1.00 97.06 94 LYS A N 1
ATOM 658 C CA . LYS A 1 94 ? 6.930 5.382 -1.718 1.00 97.06 94 LYS A CA 1
ATOM 659 C C . LYS A 1 94 ? 5.969 6.427 -1.151 1.00 97.06 94 LYS A C 1
ATOM 661 O O . LYS A 1 94 ? 6.392 7.365 -0.490 1.00 97.06 94 LYS A O 1
ATOM 666 N N . SER A 1 95 ? 4.673 6.244 -1.385 1.00 97.00 95 SER A N 1
ATOM 667 C CA . SER A 1 95 ? 3.614 7.168 -0.979 1.00 97.00 95 SER A CA 1
ATOM 668 C C . SER A 1 95 ? 2.441 6.395 -0.381 1.00 97.00 95 SER A C 1
ATOM 670 O O . SER A 1 95 ? 2.013 5.391 -0.954 1.00 97.00 95 SER A O 1
ATOM 672 N N . LEU A 1 96 ? 1.940 6.869 0.759 1.00 98.50 96 LEU A N 1
ATOM 673 C CA . LEU A 1 96 ? 0.717 6.409 1.402 1.00 98.50 96 LEU A CA 1
ATOM 674 C C . LEU A 1 96 ? -0.171 7.622 1.689 1.00 98.50 96 LEU A C 1
ATOM 676 O O . LEU A 1 96 ? 0.172 8.495 2.491 1.00 98.50 96 LEU A O 1
ATOM 680 N N . ILE A 1 97 ? -1.325 7.659 1.033 1.00 98.50 97 ILE A N 1
ATOM 681 C CA . ILE A 1 97 ? -2.393 8.618 1.307 1.00 98.50 97 ILE A CA 1
ATOM 682 C C . ILE A 1 97 ? -3.586 7.826 1.822 1.00 98.50 97 ILE A C 1
ATOM 684 O O . ILE A 1 97 ? -4.033 6.885 1.168 1.00 98.50 97 ILE A O 1
ATOM 688 N N . ASP A 1 98 ? -4.101 8.221 2.977 1.00 98.56 98 ASP A N 1
ATOM 689 C CA . ASP A 1 98 ? -5.262 7.588 3.585 1.00 98.56 98 ASP A CA 1
ATOM 690 C C . ASP A 1 98 ? -6.217 8.661 4.103 1.00 98.56 98 ASP A C 1
ATOM 692 O O . ASP A 1 98 ? -5.813 9.556 4.853 1.00 98.56 98 ASP A O 1
ATOM 696 N N . GLU A 1 99 ? -7.477 8.605 3.679 1.00 98.50 99 GLU A N 1
ATOM 697 C CA . GLU A 1 99 ? -8.513 9.466 4.249 1.00 98.50 99 GLU A CA 1
ATOM 698 C C . GLU A 1 99 ? -8.855 9.065 5.693 1.00 98.50 99 GLU A C 1
ATOM 700 O O . GLU A 1 99 ? -9.233 9.928 6.493 1.00 98.50 99 GLU A O 1
ATOM 705 N N . ASP A 1 100 ? -8.691 7.786 6.062 1.00 98.06 100 ASP A N 1
ATOM 706 C CA . ASP A 1 100 ? -8.759 7.348 7.454 1.00 98.06 100 ASP A CA 1
ATOM 707 C C . ASP A 1 100 ? -7.411 7.570 8.152 1.00 98.06 100 ASP A C 1
ATOM 709 O O . ASP A 1 100 ? -6.555 6.695 8.260 1.00 98.06 100 ASP A O 1
ATOM 713 N N . THR A 1 101 ? -7.245 8.761 8.724 1.00 95.69 101 THR A N 1
ATOM 714 C CA . THR A 1 101 ? -6.038 9.119 9.493 1.00 95.69 101 THR A CA 1
ATOM 715 C C . THR A 1 101 ? -5.784 8.247 10.733 1.00 95.69 101 THR A C 1
ATOM 717 O O . THR A 1 101 ? -4.715 8.356 11.336 1.00 95.69 101 THR A O 1
ATOM 720 N N . THR A 1 102 ? -6.739 7.402 11.147 1.00 97.12 102 THR A N 1
ATOM 721 C CA . THR A 1 102 ? -6.526 6.432 12.232 1.00 97.12 102 THR A CA 1
ATOM 722 C C . THR A 1 102 ? -5.840 5.151 11.760 1.00 97.12 102 THR A C 1
ATOM 724 O O . THR A 1 102 ? -5.413 4.367 12.608 1.00 97.12 102 THR A O 1
ATOM 727 N N . LEU A 1 103 ? -5.702 4.960 10.438 1.00 98.31 103 LEU A N 1
ATOM 728 C CA . LEU A 1 103 ? -5.136 3.775 9.782 1.00 98.31 103 LEU A CA 1
ATOM 729 C C . LEU A 1 103 ? -5.907 2.478 10.095 1.00 98.31 103 LEU A C 1
ATOM 731 O O . LEU A 1 103 ? -5.372 1.379 9.946 1.00 98.31 103 LEU A O 1
ATOM 735 N N . SER A 1 104 ? -7.157 2.577 10.563 1.00 97.88 104 SER A N 1
ATOM 736 C CA . SER A 1 104 ? -7.940 1.420 11.019 1.00 97.88 104 SER A CA 1
ATOM 737 C C . SER A 1 104 ? -8.437 0.540 9.869 1.00 97.88 104 SER A C 1
ATOM 739 O O . SER A 1 104 ? -8.721 -0.646 10.051 1.00 97.88 104 SER A O 1
ATOM 741 N N . ASN A 1 105 ? -8.500 1.114 8.670 1.00 98.38 105 ASN A N 1
ATOM 742 C CA . ASN A 1 105 ? -8.776 0.449 7.404 1.00 98.38 105 ASN A CA 1
ATOM 743 C C . ASN A 1 105 ? -7.572 -0.328 6.826 1.00 98.38 105 ASN A C 1
ATOM 745 O O . ASN A 1 105 ? -7.728 -1.051 5.835 1.00 98.38 105 ASN A O 1
ATOM 749 N N . ILE A 1 106 ? -6.395 -0.249 7.451 1.00 98.62 106 ILE A N 1
ATOM 750 C CA . ILE A 1 106 ? -5.259 -1.126 7.165 1.00 98.62 106 ILE A CA 1
ATOM 751 C C . ILE A 1 106 ? -5.268 -2.272 8.180 1.00 98.62 106 ILE A C 1
ATOM 753 O O . ILE A 1 106 ? -4.939 -2.101 9.352 1.00 98.62 106 ILE A O 1
ATOM 757 N N . LYS A 1 107 ? -5.641 -3.465 7.714 1.00 98.56 107 LYS A N 1
ATOM 758 C CA . LYS A 1 107 ? -5.572 -4.712 8.484 1.00 98.56 107 LYS A CA 1
ATOM 759 C C . LYS A 1 107 ? -4.177 -5.287 8.314 1.00 98.56 107 LYS A C 1
ATOM 761 O O . LYS A 1 107 ? -3.899 -5.999 7.348 1.00 98.56 107 LYS A O 1
ATOM 766 N N . ASP A 1 108 ? -3.277 -4.886 9.199 1.00 98.44 108 ASP A N 1
ATOM 767 C CA . ASP A 1 108 ? -1.847 -5.149 9.081 1.00 98.44 108 ASP A CA 1
ATOM 768 C C . ASP A 1 108 ? -1.465 -6.597 9.397 1.00 98.44 108 ASP A C 1
ATOM 770 O O . ASP A 1 108 ? -0.386 -7.033 9.001 1.00 98.44 108 ASP A O 1
ATOM 774 N N . ASN A 1 109 ? -2.326 -7.351 10.090 1.00 98.38 109 ASN A N 1
ATOM 775 C CA . ASN A 1 109 ? -2.086 -8.746 10.465 1.00 98.38 109 ASN A CA 1
ATOM 776 C C . ASN A 1 109 ? -0.720 -8.981 11.157 1.00 98.38 109 ASN A C 1
ATOM 778 O O . ASN A 1 109 ? -0.138 -10.062 11.047 1.00 98.38 109 ASN A O 1
ATOM 782 N N . GLY A 1 110 ? -0.183 -7.978 11.863 1.00 98.50 110 GLY A N 1
ATOM 783 C CA . GLY A 1 110 ? 1.120 -8.050 12.527 1.00 98.50 110 GLY A CA 1
ATOM 784 C C . GLY A 1 110 ? 2.328 -7.748 11.629 1.00 98.50 110 GLY A C 1
ATOM 785 O O . GLY A 1 110 ? 3.464 -7.768 12.113 1.00 98.50 110 GLY A O 1
ATOM 786 N N . TYR A 1 111 ? 2.125 -7.468 10.340 1.00 98.75 111 TYR A N 1
ATOM 787 C CA . TYR A 1 111 ? 3.203 -7.173 9.397 1.00 98.75 111 TYR A CA 1
ATOM 788 C C . TYR A 1 111 ? 3.711 -5.733 9.507 1.00 98.75 111 TYR A C 1
ATOM 790 O O . TYR A 1 111 ? 3.077 -4.834 10.061 1.00 98.75 111 TYR A O 1
ATOM 798 N N . THR A 1 112 ? 4.918 -5.513 8.985 1.00 98.62 112 THR A N 1
ATOM 799 C CA . THR A 1 112 ? 5.520 -4.178 8.918 1.00 98.62 112 THR A CA 1
ATOM 800 C C . THR A 1 112 ? 5.291 -3.566 7.543 1.00 98.62 112 THR A C 1
ATOM 802 O O . THR A 1 112 ? 5.502 -4.207 6.519 1.00 98.62 112 THR A O 1
ATOM 805 N N . ILE A 1 113 ? 4.894 -2.303 7.526 1.00 98.75 113 ILE A N 1
ATOM 806 C CA . ILE A 1 113 ? 4.737 -1.483 6.336 1.00 98.75 113 ILE A CA 1
ATOM 807 C C . ILE A 1 113 ? 5.757 -0.362 6.440 1.00 98.75 113 ILE A C 1
ATOM 809 O O . ILE A 1 113 ? 5.856 0.315 7.463 1.00 98.75 113 ILE A O 1
ATOM 813 N N . TYR A 1 114 ? 6.515 -0.158 5.379 1.00 98.50 114 TYR A N 1
ATOM 814 C CA . TYR A 1 114 ? 7.462 0.932 5.279 1.00 98.50 114 TYR A CA 1
ATOM 815 C C . TYR A 1 114 ? 6.926 2.023 4.360 1.00 98.50 114 TYR A C 1
ATOM 817 O O . TYR A 1 114 ? 6.369 1.720 3.305 1.00 98.50 114 TYR A O 1
ATOM 825 N N . TYR A 1 115 ? 7.123 3.282 4.742 1.00 98.06 115 TYR A N 1
ATOM 826 C CA . TYR A 1 115 ? 6.816 4.442 3.905 1.00 98.06 115 TYR A CA 1
ATOM 827 C C . TYR A 1 115 ? 8.033 5.361 3.792 1.00 98.06 115 TYR A C 1
ATOM 829 O O . TYR A 1 115 ? 8.816 5.464 4.732 1.00 98.06 115 TYR A O 1
ATOM 837 N N . ASP A 1 116 ? 8.205 6.051 2.667 1.00 97.06 116 ASP A N 1
ATOM 838 C CA . ASP A 1 116 ? 9.292 7.026 2.521 1.00 97.06 116 ASP A CA 1
ATOM 839 C C . ASP A 1 116 ? 8.954 8.336 3.246 1.00 97.06 116 ASP A C 1
ATOM 841 O O . ASP A 1 116 ? 8.050 9.071 2.841 1.00 97.06 116 ASP A O 1
ATOM 845 N N . SER A 1 117 ? 9.686 8.663 4.310 1.00 96.56 117 SER A N 1
ATOM 846 C CA . SER A 1 117 ? 9.442 9.891 5.078 1.00 96.56 117 SER A CA 1
ATOM 847 C C . SER A 1 117 ? 9.881 11.171 4.360 1.00 96.56 117 SER A C 1
ATOM 849 O O . SER A 1 117 ? 9.530 12.259 4.807 1.00 96.56 117 SER A O 1
ATOM 851 N N . ASN A 1 118 ? 10.65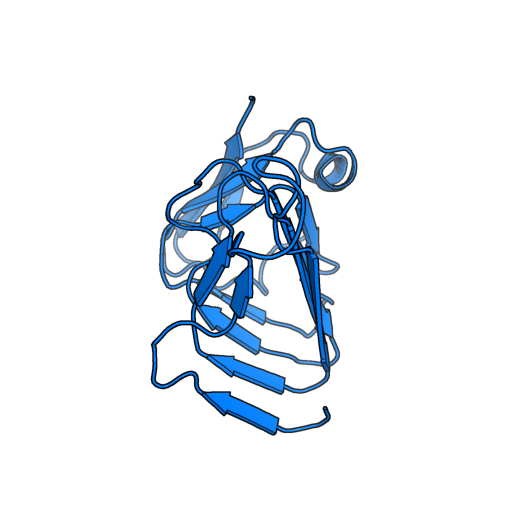2 11.070 3.272 1.00 95.31 118 ASN A N 1
ATOM 852 C CA . ASN A 1 118 ? 11.047 12.216 2.449 1.00 95.31 118 ASN A CA 1
ATOM 853 C C . ASN A 1 118 ? 10.004 12.560 1.374 1.00 95.31 118 ASN A C 1
ATOM 855 O O . ASN A 1 118 ? 10.135 13.587 0.705 1.00 95.31 118 ASN A O 1
ATOM 859 N N . GLU A 1 119 ? 9.000 11.706 1.162 1.00 96.06 119 GLU A N 1
ATOM 860 C CA . GLU A 1 119 ? 7.952 11.964 0.182 1.00 96.06 119 GLU A CA 1
ATOM 861 C C . GLU A 1 119 ? 6.921 12.949 0.744 1.00 96.06 119 GLU A C 1
ATOM 863 O O . GLU A 1 119 ? 6.322 12.722 1.795 1.00 9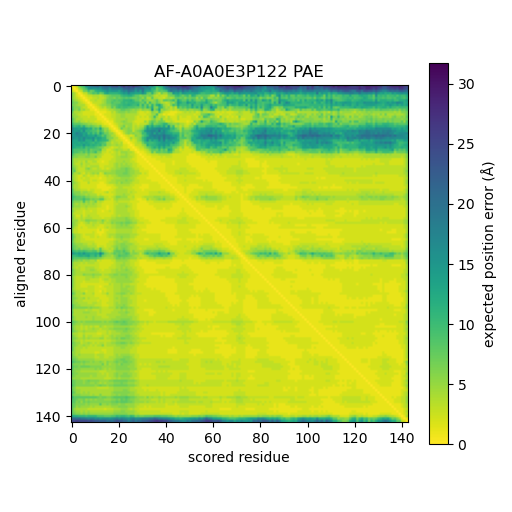6.06 119 GLU A O 1
ATOM 868 N N . ASN A 1 120 ? 6.658 14.038 0.015 1.00 96.69 120 ASN A N 1
ATOM 869 C CA . ASN A 1 120 ? 5.808 15.125 0.511 1.00 96.69 120 ASN A CA 1
ATOM 870 C C . ASN A 1 120 ? 4.370 14.673 0.792 1.00 96.69 120 ASN A C 1
ATOM 872 O O . ASN A 1 120 ? 3.705 15.227 1.670 1.00 96.69 120 ASN A O 1
ATOM 876 N N . THR A 1 121 ? 3.880 13.667 0.063 1.00 96.69 121 THR A N 1
ATOM 877 C CA . THR A 1 121 ? 2.550 13.093 0.300 1.00 96.69 121 THR A CA 1
ATOM 878 C C . THR A 1 121 ? 2.445 12.391 1.648 1.00 96.69 121 THR A C 1
ATOM 880 O O . THR A 1 121 ? 1.335 12.209 2.123 1.00 96.69 121 THR A O 1
ATOM 883 N N . ASN A 1 122 ? 3.569 12.024 2.270 1.00 97.62 122 ASN A N 1
ATOM 884 C CA . ASN A 1 122 ? 3.620 11.335 3.558 1.00 97.62 122 ASN A CA 1
ATOM 885 C C . ASN A 1 122 ? 3.855 12.300 4.728 1.00 97.62 122 ASN A C 1
ATOM 887 O O . ASN A 1 122 ? 3.936 11.862 5.871 1.00 97.62 122 ASN A O 1
ATOM 891 N N . ASN A 1 123 ? 3.928 13.616 4.485 1.00 96.94 123 ASN A N 1
ATOM 892 C CA . ASN A 1 123 ? 4.183 14.613 5.534 1.00 96.94 123 ASN A CA 1
ATOM 893 C C . ASN A 1 123 ? 3.183 14.537 6.702 1.00 96.94 123 ASN A C 1
ATOM 895 O O . ASN A 1 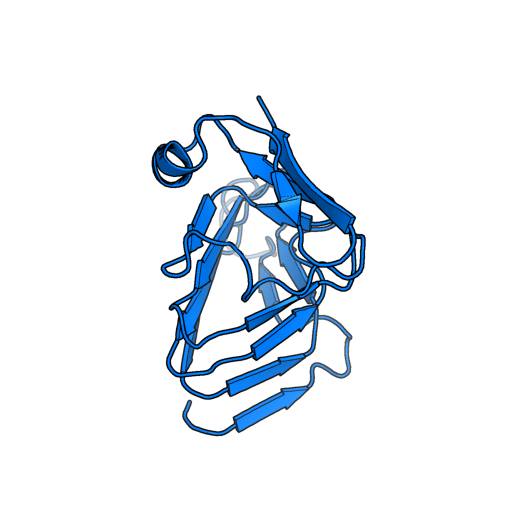123 ? 3.516 14.914 7.824 1.00 96.94 123 ASN A O 1
ATOM 899 N N . TRP A 1 124 ? 1.968 14.038 6.459 1.00 97.19 124 TRP A N 1
ATOM 900 C CA . TRP A 1 124 ? 0.946 13.838 7.490 1.00 97.19 124 TRP A CA 1
ATOM 901 C C . TRP A 1 124 ? 1.315 12.757 8.523 1.00 97.19 124 TRP A C 1
ATOM 903 O O . TRP A 1 124 ? 0.815 12.807 9.643 1.00 97.19 124 TRP A O 1
ATOM 913 N N . LEU A 1 125 ? 2.226 11.840 8.179 1.00 97.31 125 LEU A N 1
ATOM 914 C CA . LEU A 1 125 ? 2.779 10.817 9.074 1.00 97.31 125 LEU A CA 1
ATOM 915 C C . LEU A 1 125 ? 3.934 11.344 9.942 1.00 97.31 125 LEU A C 1
ATOM 917 O O . LEU A 1 125 ? 4.474 10.619 10.773 1.00 97.31 125 LEU A O 1
ATOM 921 N N . GLY A 1 126 ? 4.376 12.587 9.727 1.00 96.88 126 GLY A N 1
ATOM 922 C CA . GLY A 1 126 ? 5.385 13.247 10.560 1.00 96.88 126 GLY A CA 1
ATOM 923 C C . GLY A 1 126 ? 6.769 12.586 10.599 1.00 96.88 126 GLY A C 1
ATOM 924 O O . GLY A 1 126 ? 7.608 13.029 11.375 1.00 96.88 126 GLY A O 1
ATOM 925 N N . GLY A 1 127 ? 7.028 11.552 9.790 1.00 97.06 127 GLY A N 1
ATOM 926 C CA . GLY A 1 127 ? 8.245 10.746 9.903 1.00 97.06 127 GLY A CA 1
ATOM 927 C C . GLY A 1 127 ? 8.277 9.871 11.161 1.00 97.06 127 GLY A C 1
ATOM 928 O O . GLY A 1 127 ? 9.357 9.511 11.621 1.00 97.06 127 GLY A O 1
ATOM 929 N N . GLU A 1 128 ? 7.116 9.542 11.730 1.00 97.44 128 GLU A N 1
ATOM 930 C CA . GLU A 1 128 ? 6.982 8.752 12.953 1.00 97.44 128 GLU A CA 1
ATOM 931 C C . GLU A 1 128 ? 6.680 7.274 12.677 1.00 97.44 128 GLU A C 1
ATOM 933 O O . GLU A 1 128 ? 6.204 6.892 11.604 1.00 97.44 128 GLU A O 1
ATOM 938 N N . THR A 1 129 ? 6.953 6.430 13.676 1.00 98.19 129 THR A N 1
ATOM 939 C CA . THR A 1 129 ? 6.532 5.022 13.679 1.00 98.19 129 THR A CA 1
ATOM 940 C C . THR A 1 129 ? 5.181 4.865 14.367 1.00 98.19 129 THR A C 1
ATOM 942 O O . THR A 1 129 ? 5.023 5.275 15.517 1.00 98.19 129 THR A O 1
ATOM 945 N N . TYR A 1 130 ? 4.249 4.177 13.713 1.00 98.25 130 TYR A N 1
ATOM 946 C CA . TYR A 1 130 ? 2.925 3.874 14.255 1.00 98.25 130 TYR A CA 1
ATOM 947 C C . TYR A 1 130 ? 2.790 2.378 14.526 1.00 98.25 130 TYR A C 1
ATOM 949 O O . TYR A 1 130 ? 3.187 1.560 13.698 1.00 98.25 130 TYR A O 1
ATOM 957 N N . THR A 1 131 ? 2.214 2.016 15.672 1.00 98.19 131 THR A N 1
ATOM 958 C CA . THR A 1 131 ? 1.714 0.653 15.904 1.00 98.19 131 THR A CA 1
ATOM 959 C C . THR A 1 131 ? 0.318 0.558 15.301 1.00 98.19 131 THR A C 1
ATOM 961 O O . THR A 1 131 ? -0.538 1.376 15.635 1.00 98.19 131 THR A O 1
ATOM 964 N N . LEU A 1 132 ? 0.111 -0.420 14.425 1.00 98.00 132 LEU A N 1
ATOM 965 C CA . LEU A 1 132 ? -1.153 -0.659 13.734 1.00 98.00 132 LEU A CA 1
ATOM 966 C C . LEU A 1 132 ? -2.062 -1.590 14.550 1.00 98.00 132 LEU A C 1
ATOM 968 O O . LEU A 1 132 ? -1.650 -2.143 15.576 1.00 98.00 132 LEU A O 1
ATOM 972 N N . THR A 1 133 ? -3.315 -1.712 14.116 1.00 95.75 133 THR A N 1
ATOM 973 C CA . THR A 1 133 ? -4.407 -2.355 14.862 1.00 95.75 133 THR A CA 1
ATOM 974 C C . THR A 1 133 ? -4.071 -3.777 15.320 1.00 95.75 133 THR A C 1
ATOM 976 O O . THR A 1 133 ? -4.342 -4.120 16.473 1.00 95.75 133 THR A O 1
ATOM 979 N N . ASP A 1 134 ? -3.426 -4.578 14.469 1.00 97.38 134 ASP A N 1
ATOM 980 C CA . ASP A 1 134 ? -3.101 -5.984 14.737 1.00 97.38 134 ASP A CA 1
ATOM 981 C C . ASP A 1 134 ? -1.678 -6.178 15.302 1.00 97.38 134 ASP A C 1
ATOM 983 O O . ASP A 1 134 ? -1.182 -7.301 15.424 1.00 97.38 134 ASP A O 1
ATOM 987 N N . GLY A 1 135 ? -1.020 -5.089 15.717 1.00 97.44 135 GLY A N 1
ATOM 988 C CA . GLY A 1 135 ? 0.287 -5.097 16.382 1.00 97.44 135 GLY A CA 1
ATOM 989 C C . GLY A 1 135 ? 1.494 -4.970 15.449 1.00 97.44 135 GLY A C 1
ATOM 990 O O . GLY A 1 135 ? 2.628 -4.882 15.935 1.00 97.44 135 GLY A O 1
ATOM 991 N N . GLY A 1 136 ? 1.269 -4.922 14.138 1.00 98.38 136 GLY A N 1
ATOM 992 C CA . GLY A 1 136 ? 2.250 -4.544 13.133 1.00 98.38 136 GLY A CA 1
ATOM 993 C C . GLY A 1 136 ? 2.614 -3.066 13.217 1.00 98.38 136 GLY A C 1
ATOM 994 O O . GLY A 1 136 ? 2.217 -2.343 14.138 1.00 98.38 136 GLY A O 1
ATOM 995 N N . LYS A 1 137 ? 3.443 -2.605 12.279 1.00 98.44 137 LYS A N 1
ATOM 996 C CA . LYS A 1 137 ? 4.015 -1.253 12.341 1.00 98.44 137 LYS A CA 1
ATOM 997 C C . LYS A 1 137 ? 4.039 -0.564 10.993 1.00 98.44 137 LYS A C 1
ATOM 999 O O . LYS A 1 137 ? 4.423 -1.182 10.011 1.00 98.44 137 LYS A O 1
ATOM 1004 N N . LEU A 1 138 ? 3.754 0.733 10.987 1.00 98.62 138 LEU A N 1
ATOM 1005 C CA . LEU A 1 138 ? 4.063 1.638 9.884 1.00 98.62 138 LEU A CA 1
ATOM 1006 C C . LEU A 1 138 ? 5.338 2.410 10.241 1.00 98.62 138 LEU A C 1
ATOM 1008 O O . LEU A 1 138 ? 5.339 3.175 11.206 1.00 98.62 138 LEU A O 1
ATOM 1012 N N . ILE A 1 139 ? 6.431 2.169 9.517 1.00 98.38 139 ILE A N 1
ATOM 1013 C CA . ILE A 1 139 ? 7.777 2.655 9.852 1.00 98.38 139 ILE A CA 1
ATOM 1014 C C . ILE A 1 139 ? 8.307 3.561 8.730 1.00 98.38 139 ILE A C 1
ATOM 1016 O O . ILE A 1 139 ? 8.253 3.172 7.562 1.00 98.38 139 ILE A O 1
ATOM 1020 N N . PRO A 1 140 ? 8.871 4.737 9.053 1.00 97.81 140 PRO A N 1
ATOM 1021 C CA . PRO A 1 140 ? 9.530 5.578 8.067 1.00 97.81 140 PRO A CA 1
ATOM 1022 C C . PRO A 1 140 ? 10.824 4.916 7.577 1.00 97.81 140 PRO A C 1
ATOM 1024 O O . PRO A 1 140 ? 11.641 4.443 8.370 1.00 97.81 140 PRO A O 1
ATOM 1027 N N . LEU A 1 141 ? 11.047 4.934 6.268 1.00 92.69 141 LEU A N 1
ATOM 1028 C CA . LEU A 1 141 ? 12.352 4.738 5.656 1.00 92.69 141 LEU A CA 1
ATOM 1029 C C . LEU A 1 141 ? 12.895 6.092 5.223 1.00 92.69 141 LEU A C 1
ATOM 1031 O O . LEU A 1 141 ? 12.256 6.829 4.476 1.00 92.69 141 LEU A O 1
ATOM 1035 N N . THR A 1 142 ? 14.110 6.386 5.665 1.00 78.69 142 THR A N 1
ATOM 1036 C CA . THR A 1 142 ? 14.941 7.423 5.066 1.00 78.69 142 THR A CA 1
ATOM 1037 C C . THR A 1 142 ? 15.821 6.760 4.015 1.00 78.69 142 THR A C 1
ATOM 1039 O O . THR A 1 142 ? 16.529 5.805 4.345 1.00 78.69 142 THR A O 1
ATOM 1042 N N . ALA A 1 143 ? 15.758 7.243 2.774 1.00 58.72 143 ALA A N 1
ATOM 1043 C CA . ALA A 1 143 ? 16.733 6.894 1.740 1.00 58.72 143 ALA A CA 1
ATOM 1044 C C . ALA A 1 143 ? 18.167 7.267 2.156 1.00 58.72 143 ALA A C 1
ATOM 1046 O O . ALA A 1 143 ? 18.327 8.282 2.877 1.00 58.72 143 ALA A O 1
#

pLDDT: mean 93.13, std 8.64, range [52.44, 98.81]

Sequence (143 aa):
MNGAELNATSGILLSASADRWGDTGSNGGIVTLTAEDELLNGDVTCDNISSVTVILQNGTSLTGVINEENAGGSVALTLDSTSTWNVTGTSYLKSLIDEDTTLSNIKDNGYTIYYDSNENTNNWLGGETYTLTDGGKLIPLTA

Nearest PDB structures (foldseek):
  7lbg-assembly1_D  TM=2.207E-01  e=1.905E+00  Homo sapiens

Foldseek 3Di:
DAQEEAADPVLAQEEWQADPPDDVLQRTEEEEAEDANYEAGHEYAGAQNYEYEYEYYHQYEYEYAYHQVPRNYAYEYEYEPNYAYHYDEEHEHAYYHYNPPLCQRYNCLQYEYEYACPRPNCVSVVQDWDQYDNRYIYHHDYD